Protein AF-A0AAU1C9H6-F1 (afdb_monomer_lite)

Secondary structure (DSSP, 8-state):
-PPPPPEEEEE---GGGSTTT-HHHHHHHHHTTEEEEEPPTT-GGG-TTGGGHHHHHHHHTTT---SSHHHHHHHHHHHHHHHHHTTT-HHHHHHHHHHTT-

Structure (mmCIF, N/CA/C/O backbone):
data_AF-A0AAU1C9H6-F1
#
_entry.id   AF-A0AAU1C9H6-F1
#
loop_
_atom_site.group_PDB
_atom_site.id
_atom_site.type_symbol
_atom_site.label_atom_id
_atom_site.label_alt_id
_atom_site.label_comp_id
_atom_site.label_asym_id
_atom_site.label_entity_id
_atom_site.label_seq_id
_atom_site.pdbx_PDB_ins_code
_atom_site.Cartn_x
_atom_site.Cartn_y
_atom_site.Cartn_z
_atom_site.occupancy
_atom_site.B_iso_or_equiv
_atom_site.auth_seq_id
_atom_site.auth_comp_id
_atom_site.auth_asym_id
_atom_site.auth_atom_id
_atom_site.pdbx_PDB_model_num
ATOM 1 N N . MET A 1 1 ? -31.755 0.532 12.415 1.00 49.44 1 MET A N 1
ATOM 2 C CA . MET A 1 1 ? -30.588 1.433 12.540 1.00 49.44 1 MET A CA 1
ATOM 3 C C . MET A 1 1 ? -29.473 0.818 11.712 1.00 49.44 1 MET A C 1
ATOM 5 O O . MET A 1 1 ? -29.236 -0.367 11.889 1.00 49.44 1 MET A O 1
ATOM 9 N N . ALA A 1 2 ? -28.886 1.539 10.754 1.00 65.50 2 ALA A N 1
ATOM 10 C CA . ALA A 1 2 ? -27.799 0.990 9.941 1.00 65.50 2 ALA A CA 1
ATOM 11 C C . ALA A 1 2 ? -26.525 0.886 10.793 1.00 65.50 2 ALA A C 1
ATOM 13 O O . ALA A 1 2 ? -26.138 1.863 11.437 1.00 65.50 2 ALA A O 1
ATOM 14 N N . GLU A 1 3 ? -25.905 -0.290 10.814 1.00 76.12 3 GLU A N 1
ATOM 15 C CA . GLU A 1 3 ? -24.609 -0.512 11.448 1.00 76.12 3 GLU A CA 1
ATOM 16 C C . GLU A 1 3 ? -23.561 0.382 10.767 1.00 76.12 3 GLU A C 1
ATOM 18 O O . GLU A 1 3 ? -23.379 0.331 9.549 1.00 76.12 3 GLU A O 1
ATOM 23 N N . ARG A 1 4 ? -22.913 1.269 11.533 1.00 82.50 4 ARG A N 1
ATOM 24 C CA . ARG A 1 4 ? -21.819 2.093 11.006 1.00 82.50 4 ARG A CA 1
ATOM 25 C C . ARG A 1 4 ? -20.534 1.283 11.053 1.00 82.50 4 ARG A C 1
ATOM 27 O O . ARG A 1 4 ? -20.055 0.952 12.132 1.00 82.50 4 ARG A O 1
ATOM 34 N N . VAL A 1 5 ? -19.958 1.028 9.883 1.00 85.06 5 VAL A N 1
ATOM 35 C CA . VAL A 1 5 ? -18.633 0.414 9.755 1.00 85.06 5 VAL A CA 1
ATOM 36 C C . VAL A 1 5 ? -17.591 1.320 10.419 1.00 85.06 5 VAL A C 1
ATOM 38 O O . VAL A 1 5 ? -17.544 2.522 10.148 1.00 85.06 5 VAL A O 1
ATOM 41 N N . HIS A 1 6 ? -16.773 0.746 11.298 1.00 89.44 6 HIS A N 1
ATOM 42 C CA . HIS A 1 6 ? -15.594 1.394 11.871 1.00 89.44 6 HIS A CA 1
ATOM 43 C C . HIS A 1 6 ? -14.355 0.960 11.088 1.00 89.44 6 HIS A C 1
ATOM 45 O O . HIS A 1 6 ? -14.162 -0.233 10.844 1.00 89.44 6 HIS A O 1
ATOM 51 N N . VAL A 1 7 ? -13.526 1.918 10.678 1.00 90.56 7 VAL A N 1
ATOM 52 C CA . VAL A 1 7 ? -12.329 1.648 9.870 1.00 90.56 7 VAL A CA 1
ATOM 53 C C . VAL A 1 7 ? -11.086 2.014 10.667 1.00 90.56 7 VAL A C 1
ATOM 55 O O . VAL A 1 7 ? -10.927 3.160 11.070 1.00 90.56 7 VAL A O 1
ATOM 58 N N . ALA A 1 8 ? -10.178 1.057 10.851 1.00 90.00 8 ALA A N 1
ATOM 59 C CA . ALA A 1 8 ? -8.883 1.298 11.477 1.00 90.00 8 ALA A CA 1
ATOM 60 C C . ALA A 1 8 ? -7.765 1.312 10.424 1.00 90.00 8 ALA A C 1
ATOM 62 O O . ALA A 1 8 ? -7.638 0.384 9.621 1.00 90.00 8 ALA A O 1
ATOM 63 N N . PHE A 1 9 ? -6.939 2.355 10.444 1.00 87.00 9 PHE A N 1
ATOM 64 C CA . PHE A 1 9 ? -5.744 2.487 9.617 1.00 87.00 9 PHE A CA 1
ATOM 65 C C . PHE A 1 9 ? -4.498 2.206 10.459 1.00 87.00 9 PHE A C 1
ATOM 67 O O . PHE A 1 9 ? -4.191 2.968 11.374 1.00 87.00 9 PHE A O 1
ATOM 74 N N . CYS A 1 10 ? -3.757 1.146 10.131 1.00 85.31 10 CYS A N 1
ATOM 75 C CA . CYS A 1 10 ? -2.436 0.889 10.709 1.00 85.31 10 CYS A CA 1
ATOM 76 C C . CYS A 1 10 ? -1.359 1.540 9.838 1.00 85.31 10 CYS A C 1
ATOM 78 O O . CYS A 1 10 ? -1.245 1.209 8.659 1.00 85.31 10 CYS A O 1
ATOM 80 N N . MET A 1 11 ? -0.589 2.460 10.413 1.00 82.62 11 MET A N 1
ATOM 81 C CA . MET A 1 11 ? 0.347 3.323 9.686 1.00 82.62 11 MET A CA 1
ATOM 82 C C . MET A 1 11 ? 1.696 3.368 10.405 1.00 82.62 11 MET A C 1
ATOM 84 O O . MET A 1 11 ? 1.756 3.162 11.617 1.00 82.62 11 MET A O 1
ATOM 88 N N . ASP A 1 12 ? 2.775 3.690 9.693 1.00 80.38 12 ASP A N 1
ATOM 89 C CA . ASP A 1 12 ? 4.023 4.060 10.361 1.00 80.38 12 ASP A CA 1
ATOM 90 C C . ASP A 1 12 ? 3.902 5.426 11.072 1.00 80.38 12 ASP A C 1
ATOM 92 O O . ASP A 1 12 ? 2.985 6.217 10.829 1.00 80.38 12 ASP A O 1
ATOM 96 N N . ALA A 1 13 ? 4.814 5.696 12.009 1.00 77.50 13 ALA A N 1
ATOM 97 C CA . ALA A 1 13 ? 4.859 6.958 12.749 1.00 77.50 13 ALA A CA 1
ATOM 98 C C . ALA A 1 13 ? 5.722 8.045 12.068 1.00 77.50 13 ALA A C 1
ATOM 100 O O . ALA A 1 13 ? 6.085 9.029 12.731 1.00 77.50 13 ALA A O 1
ATOM 101 N N . PHE A 1 14 ? 6.088 7.875 10.788 1.00 74.19 14 PHE A N 1
ATOM 102 C CA . PHE A 1 14 ? 7.024 8.755 10.089 1.00 74.19 14 PHE A CA 1
ATOM 103 C C . PHE A 1 14 ? 6.334 10.008 9.516 1.00 74.19 14 PHE A C 1
ATOM 105 O O . PHE A 1 14 ? 5.210 9.989 9.016 1.00 74.19 14 PHE A O 1
ATOM 112 N N . GLY A 1 15 ? 7.029 11.147 9.581 1.00 68.31 15 GLY A N 1
ATOM 113 C CA . GLY A 1 15 ? 6.587 12.391 8.947 1.00 68.31 15 GLY A CA 1
ATOM 114 C C . GLY A 1 15 ? 5.322 13.036 9.555 1.00 68.31 15 GLY A C 1
ATOM 115 O O . GLY A 1 15 ? 5.065 12.916 10.759 1.00 68.31 15 GLY A O 1
ATOM 116 N N . PRO A 1 16 ? 4.533 13.778 8.749 1.00 63.12 16 PRO A N 1
ATOM 117 C CA . PRO A 1 16 ? 3.379 14.555 9.206 1.00 63.12 16 PRO A CA 1
ATOM 118 C C . PRO A 1 16 ? 2.151 13.684 9.504 1.00 63.12 16 PRO A C 1
ATOM 120 O O . PRO A 1 16 ? 1.051 14.208 9.602 1.00 63.12 16 PRO A O 1
ATOM 123 N N . LEU A 1 17 ? 2.294 12.363 9.605 1.00 62.53 17 LEU A N 1
ATOM 124 C CA . LEU A 1 17 ? 1.198 11.448 9.937 1.00 62.53 17 LEU A CA 1
ATOM 125 C C . LEU A 1 17 ? 1.144 11.117 11.433 1.00 62.53 17 LEU A C 1
ATOM 127 O O . LEU A 1 17 ? 0.168 10.549 11.912 1.00 62.53 17 LEU A O 1
ATOM 131 N N . ASN A 1 18 ? 2.154 11.541 12.194 1.00 65.50 18 ASN A N 1
ATOM 132 C CA . ASN A 1 18 ? 2.161 11.450 13.646 1.00 65.50 18 ASN A CA 1
ATOM 133 C C . ASN A 1 18 ? 1.008 12.307 14.218 1.00 65.50 18 ASN A C 1
ATOM 135 O O . ASN A 1 18 ? 1.040 13.536 14.120 1.00 65.50 18 ASN A O 1
ATOM 139 N N . LEU A 1 19 ? -0.023 11.664 14.780 1.00 64.06 19 LEU A N 1
ATOM 140 C CA . LEU A 1 19 ? -1.298 12.295 15.166 1.00 64.06 19 LEU A CA 1
ATOM 141 C C . LEU A 1 19 ? -1.154 13.555 16.048 1.00 64.06 19 LEU A C 1
ATOM 143 O O . LEU A 1 19 ? -1.812 14.552 15.741 1.00 64.06 19 LEU A O 1
ATOM 147 N N . PRO A 1 20 ? -0.264 13.598 17.064 1.00 64.19 20 PRO A N 1
ATOM 148 C CA . PRO A 1 20 ? 0.006 14.827 17.816 1.00 64.19 20 PRO A CA 1
ATOM 149 C C . PRO A 1 20 ? 0.511 15.995 16.957 1.00 64.19 20 PRO A C 1
ATOM 151 O O . PRO A 1 20 ? 0.236 17.155 17.257 1.00 64.19 20 PRO A O 1
ATOM 154 N N . ARG A 1 21 ? 1.249 15.703 15.881 1.00 64.38 21 ARG A N 1
ATOM 155 C CA . ARG A 1 21 ? 1.836 16.704 14.978 1.00 64.38 21 ARG A CA 1
ATOM 156 C C . ARG A 1 21 ? 0.891 17.116 13.848 1.00 64.38 21 ARG A C 1
ATOM 158 O O . ARG A 1 21 ? 1.075 18.189 13.282 1.00 64.38 21 ARG A O 1
ATOM 165 N N . CYS A 1 22 ? -0.137 16.322 13.540 1.00 74.25 22 CYS A N 1
ATOM 166 C CA . CYS A 1 22 ? -1.049 16.584 12.427 1.00 74.25 22 CYS A CA 1
ATOM 167 C C . CYS A 1 22 ? -2.521 16.528 12.829 1.00 74.25 22 CYS A C 1
ATOM 169 O O . CYS A 1 22 ? -3.250 15.568 12.572 1.00 74.25 22 CYS A O 1
ATOM 171 N N . ARG A 1 23 ? -2.983 17.648 13.394 1.00 82.25 23 ARG A N 1
ATOM 172 C CA . ARG A 1 23 ? -4.379 17.842 13.814 1.00 82.25 23 ARG A CA 1
ATOM 173 C C . ARG A 1 23 ? -5.387 17.573 12.695 1.00 82.25 23 ARG A C 1
ATOM 175 O O . ARG A 1 23 ? -6.444 17.023 12.964 1.00 82.25 23 ARG A O 1
ATOM 182 N N . ARG A 1 24 ? -5.048 17.897 11.440 1.00 87.44 24 ARG A N 1
ATOM 183 C CA . ARG A 1 24 ? -5.922 17.675 10.271 1.00 87.44 24 ARG A CA 1
ATOM 184 C C . ARG A 1 24 ? -6.334 16.210 10.119 1.00 87.44 24 ARG A C 1
ATOM 186 O O . ARG A 1 24 ? -7.498 15.932 9.851 1.00 87.44 24 ARG A O 1
ATOM 193 N N . VAL A 1 25 ? -5.386 15.294 10.302 1.00 85.19 25 VAL A N 1
ATOM 194 C CA . VAL A 1 25 ? -5.611 13.851 10.169 1.00 85.19 25 VAL A CA 1
ATOM 195 C C . VAL A 1 25 ? -6.444 13.326 11.341 1.00 85.19 25 VAL A C 1
ATOM 197 O O . VAL A 1 25 ? -7.412 12.604 11.119 1.00 85.19 25 VAL A O 1
ATOM 200 N N . GLY A 1 26 ? -6.151 13.770 12.569 1.00 85.56 26 GLY A N 1
ATOM 201 C CA . GLY A 1 26 ? -6.953 13.424 13.748 1.00 85.56 26 GLY A CA 1
ATOM 202 C C . GLY A 1 26 ? -8.403 13.920 13.661 1.00 85.56 26 GLY A C 1
ATOM 203 O O . GLY A 1 26 ? -9.331 13.163 13.929 1.00 85.56 26 GLY A O 1
ATOM 204 N N . THR A 1 27 ? -8.618 15.164 13.216 1.00 89.75 27 THR A N 1
ATOM 205 C CA . THR A 1 27 ? -9.964 15.724 13.001 1.00 89.75 27 THR A CA 1
ATOM 206 C C . THR A 1 27 ? -10.737 14.947 11.939 1.00 89.75 27 THR A C 1
ATOM 208 O O . THR A 1 27 ? -11.915 14.653 12.135 1.00 89.75 27 THR A O 1
ATOM 211 N N . TRP A 1 28 ? -10.088 14.587 10.828 1.00 90.81 28 TRP A N 1
ATOM 212 C CA . TRP A 1 28 ? -10.722 13.775 9.794 1.00 90.81 28 TRP A CA 1
ATOM 213 C C . TRP A 1 28 ? -11.122 12.392 10.324 1.00 90.81 28 TRP A C 1
ATOM 215 O O . TRP A 1 28 ? -12.250 11.966 10.088 1.00 90.81 28 TRP A O 1
ATOM 225 N N . ALA A 1 29 ? -10.248 11.723 11.079 1.00 89.81 29 ALA A N 1
ATOM 226 C CA . ALA A 1 29 ? -10.524 10.397 11.629 1.00 89.81 29 ALA A CA 1
ATOM 227 C C . ALA A 1 29 ? -11.756 10.411 12.558 1.00 89.81 29 ALA A C 1
ATOM 229 O O . ALA A 1 29 ? -12.697 9.639 12.357 1.00 89.81 29 ALA A O 1
ATOM 230 N N . ALA A 1 30 ? -11.819 11.388 13.472 1.00 88.44 30 ALA A N 1
ATOM 231 C CA . ALA A 1 30 ? -12.964 11.587 14.364 1.00 88.44 30 ALA A CA 1
ATOM 232 C C . ALA A 1 30 ? -14.278 11.843 13.599 1.00 88.44 30 ALA A C 1
ATOM 234 O O . ALA A 1 30 ? -15.325 11.314 13.968 1.00 88.44 30 ALA A O 1
ATOM 235 N N . ALA A 1 31 ? -14.230 12.618 12.511 1.00 93.38 31 ALA A N 1
ATOM 236 C CA . ALA A 1 31 ? -15.410 12.916 11.698 1.00 93.38 31 ALA A CA 1
ATOM 237 C C . ALA A 1 31 ? -15.915 11.716 10.869 1.00 93.38 31 ALA A C 1
ATOM 239 O O . ALA A 1 31 ? -17.077 11.709 10.463 1.00 93.38 31 ALA A O 1
ATOM 240 N N . ASN A 1 32 ? -15.070 10.709 10.614 1.00 92.12 32 ASN A N 1
ATOM 241 C CA . ASN A 1 32 ? -15.364 9.597 9.700 1.00 92.12 32 ASN A CA 1
ATOM 242 C C . ASN A 1 32 ? -15.544 8.240 10.396 1.00 92.12 32 ASN A C 1
ATOM 244 O O . ASN A 1 32 ? -15.591 7.224 9.708 1.00 92.12 32 ASN A O 1
ATOM 248 N N . ASN A 1 33 ? -15.672 8.204 11.731 1.00 92.62 33 ASN A N 1
ATOM 249 C CA . ASN A 1 33 ? -15.712 6.946 12.492 1.00 92.62 33 ASN A CA 1
ATOM 250 C C . ASN A 1 33 ? -14.501 6.051 12.157 1.00 92.62 33 ASN A C 1
ATOM 252 O O . ASN A 1 33 ? -14.641 4.851 11.902 1.00 92.62 33 ASN A O 1
ATOM 256 N N . ALA A 1 34 ? -13.327 6.681 12.074 1.00 92.00 34 ALA A N 1
ATOM 257 C CA . ALA A 1 34 ? -12.079 6.028 11.736 1.00 92.00 34 ALA A CA 1
ATOM 258 C C . ALA A 1 34 ? -11.058 6.179 12.864 1.00 92.00 34 ALA A C 1
ATOM 260 O O . ALA A 1 34 ? -10.975 7.218 13.520 1.00 92.00 34 ALA A O 1
ATOM 261 N N . GLU A 1 35 ? -10.240 5.150 13.038 1.00 90.44 35 GLU A N 1
ATOM 262 C CA . GLU A 1 35 ? -9.128 5.113 13.980 1.00 90.44 35 GLU A CA 1
ATOM 263 C C . GLU A 1 35 ? -7.804 5.070 13.218 1.00 90.44 35 GLU A C 1
ATOM 265 O O . GLU A 1 35 ? -7.698 4.458 12.153 1.00 90.44 35 GLU A O 1
ATOM 270 N N . ILE A 1 36 ? -6.776 5.717 13.765 1.00 87.06 36 ILE A N 1
ATOM 271 C CA . ILE A 1 36 ? -5.417 5.669 13.229 1.00 87.06 36 ILE A CA 1
ATOM 272 C C . ILE A 1 36 ? -4.508 5.092 14.309 1.00 87.06 36 ILE A C 1
ATOM 274 O O . ILE A 1 36 ? -4.282 5.720 15.341 1.00 87.06 36 ILE A O 1
ATOM 278 N N . ALA A 1 37 ? -3.977 3.903 14.047 1.00 85.94 37 ALA A N 1
ATOM 279 C CA . ALA A 1 37 ? -3.033 3.207 14.904 1.00 85.94 37 ALA A CA 1
ATOM 280 C C . ALA A 1 37 ? -1.626 3.330 14.306 1.00 85.94 37 ALA A C 1
ATOM 282 O O . ALA A 1 37 ? -1.332 2.778 13.244 1.00 85.94 37 ALA A O 1
ATOM 283 N N . CYS A 1 38 ? -0.745 4.070 14.978 1.00 82.75 38 CYS A N 1
ATOM 284 C CA . CYS A 1 38 ? 0.645 4.208 14.549 1.00 82.75 38 CYS A CA 1
ATOM 285 C C . CYS A 1 38 ? 1.507 3.078 15.127 1.00 82.75 38 CYS A C 1
ATOM 287 O O . CYS A 1 38 ? 1.442 2.802 16.327 1.00 82.75 38 CYS A O 1
ATOM 289 N N . THR A 1 39 ? 2.358 2.464 14.304 1.00 84.69 39 THR A N 1
ATOM 290 C CA . THR A 1 39 ? 3.411 1.561 14.790 1.00 84.69 39 THR A CA 1
ATOM 291 C C . THR A 1 39 ? 4.482 2.351 15.558 1.00 84.69 39 THR A C 1
ATOM 293 O O . THR A 1 39 ? 4.660 3.550 15.315 1.00 84.69 39 THR A O 1
ATOM 296 N N . PRO A 1 40 ? 5.213 1.732 16.506 1.00 82.94 40 PRO A N 1
ATOM 297 C CA . PRO A 1 40 ? 6.280 2.431 17.212 1.00 82.94 40 PRO A CA 1
ATOM 298 C C . PRO A 1 40 ? 7.396 2.870 16.251 1.00 82.94 40 PRO A C 1
ATOM 300 O O . PRO A 1 40 ? 7.668 2.212 15.244 1.00 82.94 40 PRO A O 1
ATOM 303 N N . THR A 1 41 ? 8.078 3.970 16.575 1.00 81.06 41 THR A N 1
ATOM 304 C CA . THR A 1 41 ? 9.164 4.532 15.754 1.00 81.06 41 THR A CA 1
ATOM 305 C C . THR A 1 41 ? 10.205 3.470 15.395 1.00 81.06 41 THR A C 1
ATOM 307 O O . THR A 1 41 ? 10.603 2.684 16.251 1.00 81.06 41 THR A O 1
ATOM 310 N N . ASN A 1 42 ? 10.652 3.465 14.136 1.00 78.06 42 ASN A N 1
ATOM 311 C CA . ASN A 1 42 ? 11.620 2.510 13.581 1.00 78.06 42 ASN A CA 1
ATOM 312 C C . ASN A 1 42 ? 11.181 1.030 13.622 1.00 78.06 42 ASN A C 1
ATOM 314 O O . ASN A 1 42 ? 12.026 0.146 13.533 1.00 78.06 42 ASN A O 1
ATOM 318 N N . ASN A 1 43 ? 9.877 0.740 13.706 1.00 83.56 43 ASN A N 1
ATOM 319 C CA . ASN A 1 43 ? 9.336 -0.623 13.610 1.00 83.56 43 ASN A CA 1
ATOM 320 C C . ASN A 1 43 ? 8.519 -0.803 12.332 1.00 83.56 43 ASN A C 1
ATOM 322 O O . ASN A 1 43 ? 7.313 -1.048 12.347 1.00 83.56 43 ASN A O 1
ATOM 326 N N . SER A 1 44 ? 9.219 -0.644 11.217 1.00 76.38 44 SER A N 1
ATOM 327 C CA . SER A 1 44 ? 8.680 -0.707 9.861 1.00 76.38 44 SER A CA 1
ATOM 328 C C . SER A 1 44 ? 8.092 -2.105 9.556 1.00 76.38 44 SER A C 1
ATOM 330 O O . SER A 1 44 ? 6.995 -2.238 9.023 1.00 76.38 44 SER A O 1
ATOM 332 N N . TRP A 1 45 ? 8.715 -3.163 10.088 1.00 78.44 45 TRP A N 1
ATOM 333 C CA . TRP A 1 45 ? 8.255 -4.557 10.005 1.00 78.44 45 TRP A CA 1
ATOM 334 C C . TRP A 1 45 ? 6.848 -4.821 10.586 1.00 78.44 45 TRP A C 1
ATOM 336 O O . TRP A 1 45 ? 6.199 -5.790 10.194 1.00 78.44 45 TRP A O 1
ATOM 346 N N . LEU A 1 46 ? 6.337 -3.968 11.486 1.00 81.75 46 LEU A N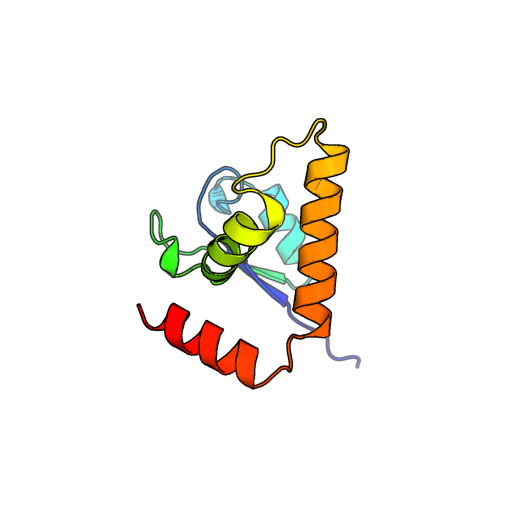 1
ATOM 347 C CA . LEU A 1 46 ? 4.950 -4.058 11.973 1.00 81.75 46 LEU A CA 1
ATOM 348 C C . LEU A 1 46 ? 3.931 -3.517 10.958 1.00 81.75 46 LEU A C 1
ATOM 350 O O . LEU A 1 46 ? 2.736 -3.818 11.047 1.00 81.75 46 LEU A O 1
ATOM 354 N N . ASN A 1 47 ? 4.379 -2.721 9.988 1.00 82.44 47 ASN A N 1
ATOM 355 C CA . ASN A 1 47 ? 3.538 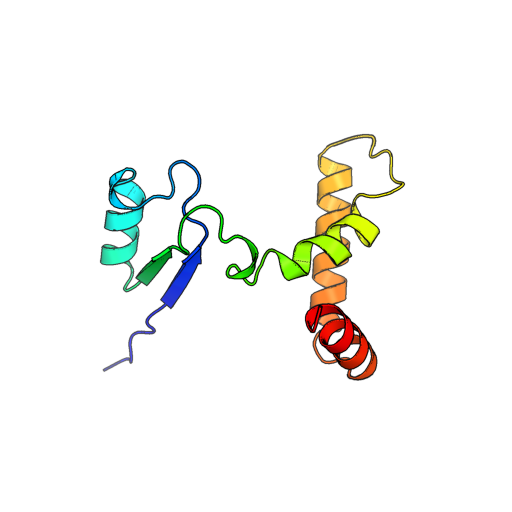-2.182 8.938 1.00 82.44 47 ASN A CA 1
ATOM 356 C C . ASN A 1 47 ? 3.372 -3.210 7.807 1.00 82.44 47 ASN A C 1
ATOM 358 O O . ASN A 1 47 ? 4.248 -3.415 6.968 1.00 82.44 47 ASN A O 1
ATOM 362 N N . ARG A 1 48 ? 2.197 -3.846 7.744 1.00 80.44 48 ARG A N 1
ATOM 363 C CA . ARG A 1 48 ? 1.903 -4.929 6.784 1.00 80.44 48 ARG A CA 1
ATOM 364 C C . ARG A 1 48 ? 2.048 -4.532 5.311 1.00 80.44 48 ARG A C 1
ATOM 366 O O . ARG A 1 48 ? 2.190 -5.419 4.469 1.00 80.44 48 ARG A O 1
ATOM 373 N N . ILE A 1 49 ? 1.976 -3.240 4.979 1.00 83.69 49 ILE A N 1
ATOM 374 C CA . ILE A 1 49 ? 2.159 -2.787 3.594 1.00 83.69 49 ILE A CA 1
ATOM 375 C C . ILE A 1 49 ? 3.612 -2.942 3.130 1.00 83.69 49 ILE A C 1
ATOM 377 O O . ILE A 1 49 ? 3.840 -3.175 1.946 1.00 83.69 49 ILE A O 1
ATOM 381 N N . GLU A 1 50 ? 4.584 -2.891 4.044 1.00 82.31 50 GLU A N 1
ATOM 382 C CA . GLU A 1 50 ? 6.005 -2.946 3.693 1.00 82.31 50 GLU A CA 1
ATOM 383 C C . GLU A 1 50 ? 6.406 -4.293 3.101 1.00 82.31 50 GLU A C 1
ATOM 385 O O . GLU A 1 50 ? 7.112 -4.336 2.095 1.00 82.31 50 GLU A O 1
ATOM 390 N N . ALA A 1 51 ? 5.850 -5.391 3.625 1.00 81.62 51 ALA A N 1
ATOM 391 C CA . ALA A 1 51 ? 6.039 -6.731 3.067 1.00 81.62 51 ALA A CA 1
ATOM 392 C C . ALA A 1 51 ? 5.591 -6.837 1.592 1.00 81.62 51 ALA A C 1
ATOM 394 O O . ALA A 1 51 ? 6.034 -7.715 0.856 1.00 81.62 51 ALA A O 1
ATOM 395 N N . GLN A 1 52 ? 4.718 -5.936 1.128 1.00 84.25 52 GLN A N 1
ATOM 396 C CA . GLN A 1 52 ? 4.252 -5.911 -0.261 1.00 84.25 52 GLN A CA 1
ATOM 397 C C . GLN A 1 52 ? 5.206 -5.158 -1.201 1.00 84.25 52 GLN A C 1
ATOM 399 O O . GLN A 1 52 ? 5.119 -5.336 -2.421 1.00 84.25 52 GLN A O 1
ATOM 404 N N . PHE A 1 53 ? 6.107 -4.323 -0.672 1.00 86.06 53 PHE A N 1
ATOM 405 C CA . PHE A 1 53 ? 6.983 -3.485 -1.491 1.00 86.06 53 PHE A CA 1
ATOM 406 C C . PHE A 1 53 ? 8.098 -4.267 -2.179 1.00 86.06 53 PHE A C 1
ATOM 408 O O . PHE A 1 53 ? 8.471 -3.895 -3.287 1.00 86.06 53 PHE A O 1
ATOM 415 N N . THR A 1 54 ? 8.568 -5.378 -1.608 1.00 85.31 54 THR A N 1
ATOM 416 C CA . THR A 1 54 ? 9.616 -6.210 -2.226 1.00 85.31 54 THR A CA 1
ATOM 417 C C . THR A 1 54 ? 9.186 -6.739 -3.595 1.00 85.31 54 THR A C 1
ATOM 419 O O . THR A 1 54 ? 9.860 -6.514 -4.598 1.00 85.31 54 THR A O 1
ATOM 422 N N . ALA A 1 55 ? 8.014 -7.375 -3.673 1.00 85.12 55 ALA A N 1
ATOM 423 C CA . ALA A 1 55 ? 7.496 -7.908 -4.932 1.00 85.12 55 ALA A CA 1
ATOM 424 C C . ALA A 1 55 ? 7.152 -6.797 -5.943 1.00 85.12 55 ALA A C 1
ATOM 426 O O . ALA A 1 55 ? 7.441 -6.936 -7.131 1.00 85.12 55 ALA A O 1
ATOM 427 N N . LEU A 1 56 ? 6.589 -5.674 -5.471 1.00 89.94 56 LEU A N 1
ATOM 428 C CA . LEU A 1 56 ? 6.339 -4.497 -6.310 1.00 89.94 56 LEU A CA 1
ATOM 429 C C . LEU A 1 56 ? 7.642 -3.973 -6.922 1.00 89.94 56 LEU A C 1
ATOM 431 O O . LEU A 1 56 ? 7.688 -3.695 -8.118 1.00 89.94 56 LEU A O 1
ATOM 435 N N . ARG A 1 57 ? 8.688 -3.834 -6.104 1.00 89.38 57 ARG A N 1
ATOM 436 C CA . ARG A 1 57 ? 9.985 -3.324 -6.532 1.00 89.38 57 ARG A CA 1
ATOM 437 C C . ARG A 1 57 ? 10.566 -4.209 -7.627 1.00 89.38 57 ARG A C 1
ATOM 439 O O . ARG A 1 57 ? 10.859 -3.701 -8.701 1.00 89.38 57 ARG A O 1
ATOM 446 N N . HIS A 1 58 ? 10.634 -5.516 -7.403 1.00 86.38 58 HIS A N 1
ATOM 447 C CA . HIS A 1 58 ? 11.204 -6.436 -8.384 1.00 86.38 58 HIS A CA 1
ATOM 448 C C . HIS A 1 58 ? 10.444 -6.470 -9.715 1.00 86.38 58 HIS A C 1
ATOM 450 O O . HIS A 1 58 ? 11.063 -6.591 -10.765 1.00 86.38 58 HIS A O 1
ATOM 456 N N . LEU A 1 59 ? 9.112 -6.370 -9.691 1.00 85.62 59 LEU A N 1
ATOM 457 C CA . LEU A 1 59 ? 8.289 -6.566 -10.892 1.00 85.62 59 LEU A CA 1
ATOM 458 C C . LEU A 1 59 ? 7.938 -5.275 -11.637 1.00 85.62 59 LEU A C 1
ATOM 460 O O . LEU A 1 59 ? 7.555 -5.335 -12.805 1.00 85.62 59 LEU A O 1
ATOM 464 N N . ALA A 1 60 ? 8.007 -4.122 -10.972 1.00 90.06 60 ALA A N 1
ATOM 465 C CA . ALA A 1 60 ? 7.611 -2.846 -11.562 1.00 90.06 60 ALA A CA 1
ATOM 466 C C . ALA A 1 60 ? 8.729 -1.798 -11.601 1.00 90.06 60 ALA A C 1
ATOM 468 O O . ALA A 1 60 ? 8.574 -0.820 -12.333 1.00 90.06 60 ALA A O 1
ATOM 469 N N . LEU A 1 61 ? 9.802 -1.952 -10.815 1.00 87.62 61 LEU A N 1
ATOM 470 C CA . LEU A 1 61 ? 10.814 -0.906 -10.618 1.00 87.62 61 LEU A CA 1
ATOM 471 C C . LEU A 1 61 ? 12.252 -1.361 -10.909 1.00 87.62 61 LEU A C 1
ATOM 473 O O . LEU A 1 61 ? 13.023 -0.577 -11.456 1.00 87.62 61 LEU A O 1
ATOM 477 N N . ASP A 1 62 ? 12.639 -2.578 -10.527 1.00 86.69 62 ASP A N 1
ATOM 478 C CA . ASP A 1 62 ? 13.996 -3.080 -10.753 1.00 86.69 62 ASP A CA 1
ATOM 479 C C . ASP A 1 62 ? 14.221 -3.410 -12.235 1.00 86.69 62 ASP A C 1
ATOM 481 O O . ASP A 1 62 ? 13.361 -3.975 -12.907 1.00 86.69 62 ASP A O 1
ATOM 485 N N . GLY A 1 63 ? 15.410 -3.072 -12.743 1.00 70.44 63 GLY A N 1
ATOM 486 C CA . GLY A 1 63 ? 15.823 -3.399 -14.112 1.00 70.44 63 GLY A CA 1
ATOM 487 C C . GLY A 1 63 ? 15.097 -2.622 -15.216 1.00 70.44 63 GLY A C 1
ATOM 488 O O . GLY A 1 63 ? 15.327 -2.895 -16.391 1.00 70.44 63 GLY A O 1
ATOM 489 N N . THR A 1 64 ? 14.244 -1.657 -14.862 1.00 74.81 64 THR A N 1
ATOM 490 C CA . THR A 1 64 ? 13.484 -0.834 -15.809 1.00 74.81 64 THR A CA 1
ATOM 491 C C . THR A 1 64 ? 13.936 0.622 -15.756 1.00 74.81 64 THR A C 1
ATOM 493 O O . THR A 1 64 ? 13.809 1.260 -14.711 1.00 74.81 64 THR A O 1
ATOM 496 N N . ASP A 1 65 ? 14.404 1.158 -16.883 1.00 83.12 65 ASP A N 1
ATOM 497 C CA . ASP A 1 65 ? 14.620 2.596 -17.063 1.00 83.12 65 ASP A CA 1
ATOM 498 C C . ASP A 1 65 ? 13.347 3.220 -17.649 1.00 83.12 65 ASP A C 1
ATOM 500 O O . ASP A 1 65 ? 13.155 3.276 -18.864 1.00 83.12 65 ASP A O 1
ATOM 504 N N . HIS A 1 66 ? 12.402 3.581 -16.775 1.00 87.56 66 HIS A N 1
ATOM 505 C CA . HIS A 1 66 ? 11.150 4.208 -17.208 1.00 87.56 66 HIS A CA 1
ATOM 506 C C . HIS A 1 66 ? 11.448 5.604 -17.747 1.00 87.56 66 HIS A C 1
ATOM 508 O O . HIS A 1 66 ? 11.925 6.464 -17.009 1.00 87.56 66 HIS A O 1
ATOM 514 N N . ALA A 1 67 ? 11.054 5.883 -18.988 1.00 90.50 67 ALA A N 1
ATOM 515 C CA . ALA A 1 67 ? 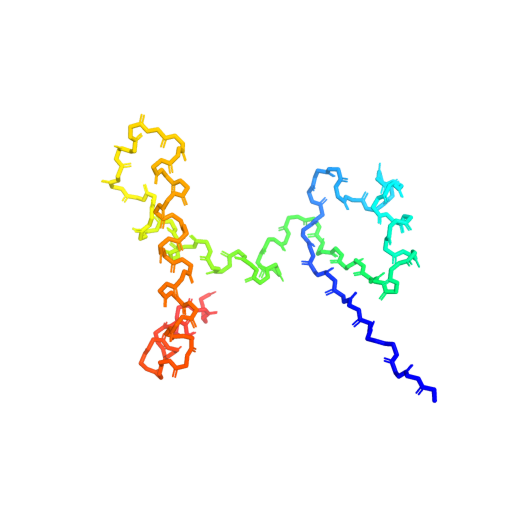11.308 7.175 -19.621 1.00 90.50 67 ALA A CA 1
ATOM 516 C C . ALA A 1 67 ? 10.475 8.318 -19.003 1.00 90.50 67 ALA A C 1
ATOM 518 O O . ALA A 1 67 ? 10.695 9.494 -19.294 1.00 90.50 67 ALA A O 1
ATOM 519 N N . SER A 1 68 ? 9.475 7.994 -18.170 1.00 93.31 68 SER A N 1
ATOM 520 C CA . SER A 1 68 ? 8.655 8.979 -17.460 1.00 93.31 68 SER A CA 1
ATOM 521 C C . SER A 1 68 ? 7.981 8.425 -16.199 1.00 93.31 68 SER A C 1
ATOM 523 O O . SER A 1 68 ? 7.686 7.233 -16.087 1.00 93.31 68 SER A O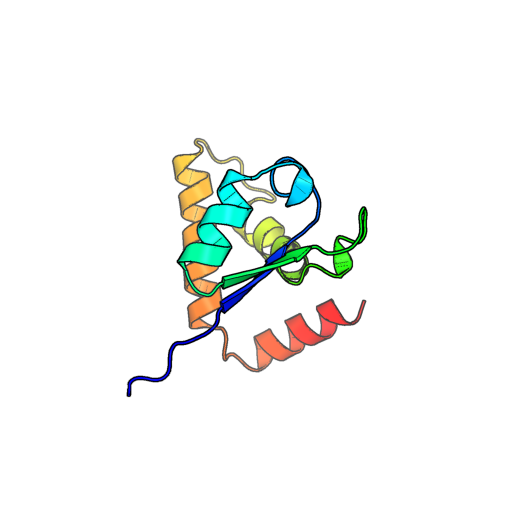 1
ATOM 525 N N . HIS A 1 69 ? 7.582 9.320 -15.288 1.00 92.19 69 HIS A N 1
ATOM 526 C CA . HIS A 1 69 ? 6.742 8.957 -14.137 1.00 92.19 69 HIS A CA 1
ATOM 527 C C . HIS A 1 69 ? 5.390 8.350 -14.534 1.00 92.19 69 HIS A C 1
ATOM 529 O O . HIS A 1 69 ? 4.842 7.523 -13.805 1.00 92.19 69 HIS A O 1
ATOM 535 N N . LYS A 1 70 ? 4.839 8.734 -15.693 1.00 95.81 70 LYS A N 1
ATOM 536 C CA . LYS A 1 70 ? 3.585 8.162 -16.202 1.00 95.81 70 LYS A CA 1
ATOM 537 C C . LYS A 1 70 ? 3.757 6.684 -16.545 1.00 95.81 70 LYS A C 1
ATOM 539 O O . LYS A 1 70 ? 2.876 5.877 -16.251 1.00 95.81 70 LYS A O 1
ATOM 544 N N . GLU A 1 71 ? 4.884 6.336 -17.151 1.00 93.75 71 GLU A N 1
ATOM 545 C CA . GLU A 1 71 ? 5.222 4.959 -17.495 1.00 93.75 71 GLU A CA 1
ATOM 546 C C . GLU A 1 71 ? 5.445 4.107 -16.243 1.00 93.75 71 GLU A C 1
ATOM 548 O O . GLU A 1 71 ? 4.798 3.066 -16.089 1.00 93.75 71 GLU A O 1
ATOM 553 N N . GLN A 1 72 ? 6.239 4.614 -15.296 1.00 94.75 72 GLN A N 1
ATOM 554 C CA . GLN A 1 72 ? 6.459 3.977 -13.997 1.00 94.75 72 GLN A CA 1
ATOM 555 C C . GLN A 1 72 ? 5.134 3.739 -13.251 1.00 94.75 72 GLN A C 1
ATOM 557 O O . GLN A 1 72 ? 4.851 2.628 -12.797 1.00 94.75 72 GLN A O 1
ATOM 562 N N . GLY A 1 73 ? 4.269 4.757 -13.174 1.00 95.06 73 GLY A N 1
ATOM 563 C CA . GLY A 1 73 ? 2.938 4.636 -12.572 1.00 95.06 73 GLY A CA 1
ATOM 564 C C . GLY A 1 73 ? 2.053 3.611 -13.289 1.00 95.06 73 GLY A C 1
ATOM 565 O O . GLY A 1 73 ? 1.306 2.864 -12.649 1.00 95.06 73 GLY A O 1
ATOM 566 N N . GLY A 1 74 ? 2.175 3.513 -14.616 1.00 95.69 74 GLY A N 1
ATOM 567 C CA . GLY A 1 74 ? 1.520 2.487 -15.423 1.00 95.69 74 GLY A CA 1
ATOM 568 C C . GLY A 1 74 ? 1.970 1.070 -15.063 1.00 95.69 74 GLY A C 1
ATOM 569 O O . GLY A 1 74 ? 1.123 0.185 -14.920 1.00 95.69 74 GLY A O 1
ATOM 570 N N . MET A 1 75 ? 3.272 0.854 -14.862 1.00 94.62 75 MET A N 1
ATOM 571 C CA . MET A 1 75 ? 3.824 -0.440 -14.440 1.00 94.62 75 MET A CA 1
ATOM 572 C C . MET A 1 75 ? 3.365 -0.842 -13.041 1.00 94.62 75 MET A C 1
ATOM 574 O O . MET A 1 75 ? 2.880 -1.961 -12.861 1.00 94.62 75 MET A O 1
ATOM 578 N N . ILE A 1 76 ? 3.399 0.088 -12.082 1.00 94.50 76 ILE A N 1
ATOM 579 C CA . ILE A 1 76 ? 2.863 -0.131 -10.730 1.00 94.50 76 ILE A CA 1
ATOM 580 C C . ILE A 1 76 ? 1.390 -0.556 -10.809 1.00 94.50 76 ILE A C 1
ATOM 582 O O . ILE A 1 76 ? 0.989 -1.556 -10.211 1.00 94.50 76 ILE A O 1
ATOM 586 N N . ARG A 1 77 ? 0.570 0.154 -11.595 1.00 95.75 77 ARG A N 1
ATOM 587 C CA . ARG A 1 77 ? -0.857 -0.167 -11.738 1.00 95.75 77 ARG A CA 1
ATOM 588 C C . ARG A 1 77 ? -1.088 -1.531 -12.390 1.00 95.75 77 ARG A C 1
ATOM 590 O O . ARG A 1 77 ? -1.970 -2.263 -11.943 1.00 95.75 77 ARG A O 1
ATOM 597 N N . ARG A 1 78 ? -0.309 -1.887 -13.419 1.00 94.31 78 ARG A N 1
ATOM 598 C CA . ARG A 1 78 ? -0.365 -3.214 -14.058 1.00 94.31 78 ARG A CA 1
ATOM 599 C C . ARG A 1 78 ? -0.067 -4.323 -13.052 1.00 94.31 78 ARG A C 1
ATOM 601 O O . ARG A 1 78 ? -0.850 -5.269 -12.966 1.00 94.31 78 ARG A O 1
ATOM 608 N N . TYR A 1 79 ? 0.989 -4.165 -12.253 1.00 92.25 79 TYR A N 1
ATOM 609 C CA . TYR A 1 79 ? 1.319 -5.107 -11.185 1.00 92.25 79 TYR A CA 1
ATOM 610 C C . TYR A 1 79 ? 0.182 -5.232 -10.163 1.00 92.25 79 TYR A C 1
ATOM 612 O O . TYR A 1 79 ? -0.249 -6.344 -9.869 1.00 92.25 79 TYR A O 1
ATOM 620 N N . LEU A 1 80 ? -0.366 -4.117 -9.667 1.00 92.56 80 LEU A N 1
ATOM 621 C CA . LEU A 1 80 ? -1.451 -4.148 -8.680 1.00 92.56 80 LEU A CA 1
ATOM 622 C C . LEU A 1 80 ? -2.710 -4.847 -9.215 1.00 92.56 80 LEU A C 1
ATOM 624 O O . LEU A 1 80 ? -3.317 -5.644 -8.500 1.00 92.56 80 LEU A O 1
ATOM 628 N N . ILE A 1 81 ? -3.086 -4.587 -10.473 1.00 94.81 81 ILE A N 1
ATOM 629 C CA . ILE A 1 81 ? -4.220 -5.258 -11.127 1.00 94.81 81 ILE A CA 1
ATOM 630 C C . ILE A 1 81 ? -3.963 -6.760 -11.230 1.00 94.81 81 ILE A C 1
ATOM 632 O O . ILE A 1 81 ? -4.844 -7.549 -10.892 1.00 94.81 81 ILE A O 1
ATOM 636 N N . TRP A 1 82 ? -2.775 -7.161 -11.686 1.00 92.00 82 TRP A N 1
ATOM 637 C CA . TRP A 1 82 ? -2.413 -8.571 -11.785 1.00 92.00 82 TRP A CA 1
ATOM 638 C C . TRP A 1 82 ? -2.435 -9.242 -10.408 1.00 92.00 82 TRP A C 1
ATOM 640 O O . TRP A 1 82 ? -3.147 -10.227 -10.231 1.00 92.00 82 TRP A O 1
ATOM 650 N N . ARG A 1 83 ? -1.765 -8.663 -9.407 1.00 89.06 83 ARG A N 1
ATOM 651 C CA . ARG A 1 83 ? -1.703 -9.199 -8.041 1.00 89.06 83 ARG A CA 1
ATOM 652 C C . ARG A 1 83 ? -3.096 -9.369 -7.438 1.00 89.06 83 ARG A C 1
ATOM 654 O O . ARG A 1 83 ? -3.385 -10.407 -6.859 1.00 89.06 83 ARG A O 1
ATOM 661 N N . ASN A 1 84 ? -3.977 -8.379 -7.598 1.00 89.62 84 ASN A N 1
ATOM 662 C CA . ASN A 1 84 ? -5.335 -8.449 -7.056 1.00 89.62 84 ASN A CA 1
ATOM 663 C C . ASN A 1 84 ? -6.198 -9.497 -7.781 1.00 89.62 84 ASN A C 1
ATOM 665 O O . ASN A 1 84 ? -6.991 -10.169 -7.130 1.00 89.62 84 ASN A O 1
ATOM 669 N N . LYS A 1 85 ? -6.024 -9.681 -9.099 1.00 92.62 85 LYS A N 1
ATOM 670 C CA . LYS A 1 85 ? -6.689 -10.763 -9.852 1.00 92.62 85 LYS A CA 1
ATOM 671 C C . LYS A 1 85 ? -6.222 -12.157 -9.425 1.00 92.62 85 LYS A C 1
ATOM 673 O O . LYS A 1 85 ? -7.010 -13.090 -9.486 1.00 92.62 85 LYS A O 1
ATOM 678 N N . HIS A 1 86 ? -4.974 -12.284 -8.979 1.00 88.12 86 HIS A N 1
ATOM 679 C CA . HIS A 1 86 ? -4.366 -13.553 -8.565 1.00 88.12 86 HIS A CA 1
ATOM 680 C C . HIS A 1 86 ? -4.253 -13.683 -7.036 1.00 88.12 86 HIS A C 1
ATOM 682 O O . HIS A 1 86 ? -3.514 -14.524 -6.538 1.00 88.12 86 HIS A O 1
ATOM 688 N N . ALA A 1 87 ? -4.990 -12.880 -6.258 1.00 81.88 87 ALA A N 1
ATOM 689 C CA . ALA A 1 87 ? -4.898 -12.888 -4.793 1.00 81.88 87 ALA A CA 1
ATOM 690 C C . ALA A 1 87 ? -5.343 -14.222 -4.159 1.00 81.88 87 ALA A C 1
ATOM 692 O O . ALA A 1 87 ? -4.937 -14.543 -3.043 1.00 81.88 87 ALA A O 1
ATOM 693 N N . ALA A 1 88 ? -6.169 -14.988 -4.875 1.00 84.00 88 ALA A N 1
ATOM 694 C CA . ALA A 1 88 ? -6.643 -16.309 -4.476 1.00 84.00 88 ALA A CA 1
ATOM 695 C C . ALA A 1 88 ? -5.827 -17.463 -5.088 1.00 84.00 88 ALA A C 1
ATOM 697 O O . ALA A 1 88 ? -6.198 -18.614 -4.902 1.00 84.00 88 ALA A O 1
ATOM 698 N N . ASP A 1 89 ? -4.743 -17.181 -5.818 1.00 84.94 89 ASP A N 1
ATOM 699 C CA . ASP A 1 89 ? -3.892 -18.227 -6.387 1.00 84.94 89 ASP A CA 1
ATOM 700 C C . ASP A 1 89 ? -3.122 -18.943 -5.265 1.00 84.94 89 ASP A C 1
ATOM 702 O O . ASP A 1 89 ? -2.248 -18.361 -4.617 1.00 84.94 89 ASP A O 1
ATOM 706 N N . ASP A 1 90 ? -3.455 -20.211 -5.023 1.00 82.00 90 ASP A N 1
ATOM 707 C CA . ASP A 1 90 ? -2.899 -21.002 -3.920 1.00 82.00 90 ASP A CA 1
ATOM 708 C C . ASP A 1 90 ? -1.381 -21.190 -4.022 1.00 82.00 90 ASP A C 1
ATOM 710 O O . ASP A 1 90 ? -0.675 -21.185 -3.008 1.00 82.00 90 ASP A O 1
ATOM 714 N N . ARG A 1 91 ? -0.847 -21.292 -5.245 1.00 79.50 91 ARG A N 1
ATOM 715 C CA . ARG A 1 91 ? 0.594 -21.432 -5.474 1.00 79.50 91 ARG A CA 1
ATOM 716 C C . ARG A 1 91 ? 1.308 -20.125 -5.151 1.00 79.50 91 ARG A C 1
ATOM 718 O O . ARG A 1 91 ? 2.358 -20.146 -4.506 1.00 79.50 91 ARG A O 1
ATOM 725 N N . LEU A 1 92 ? 0.735 -18.993 -5.556 1.00 71.06 92 LEU A N 1
ATOM 726 C CA . LEU A 1 92 ? 1.274 -17.673 -5.237 1.00 71.06 92 LEU A CA 1
ATOM 727 C C . LEU A 1 92 ? 1.201 -17.390 -3.731 1.00 71.06 92 LEU A C 1
ATOM 729 O O . LEU A 1 92 ? 2.170 -16.898 -3.152 1.00 71.06 92 LEU A O 1
ATOM 733 N N . ARG A 1 93 ? 0.096 -17.760 -3.073 1.00 73.38 93 ARG A N 1
ATOM 734 C CA . ARG A 1 93 ? -0.057 -17.639 -1.616 1.00 73.38 93 ARG A CA 1
ATOM 735 C C . ARG A 1 93 ? 0.982 -18.466 -0.869 1.00 73.38 93 ARG A C 1
ATOM 737 O O . ARG A 1 93 ? 1.584 -17.943 0.059 1.00 73.38 93 ARG A O 1
ATOM 744 N N . ALA A 1 94 ? 1.257 -19.697 -1.300 1.00 74.62 94 ALA A N 1
ATOM 745 C CA . ALA A 1 94 ? 2.294 -20.530 -0.690 1.00 74.62 94 ALA A CA 1
ATOM 746 C C . ALA A 1 94 ? 3.696 -19.896 -0.788 1.00 74.62 94 ALA A C 1
ATOM 748 O O . ALA A 1 94 ? 4.449 -19.901 0.188 1.00 74.62 94 ALA A O 1
ATOM 749 N N . VAL A 1 95 ? 4.036 -19.299 -1.938 1.00 71.12 95 VAL A N 1
ATOM 750 C CA . VAL A 1 95 ? 5.316 -18.595 -2.134 1.00 71.12 95 VAL A CA 1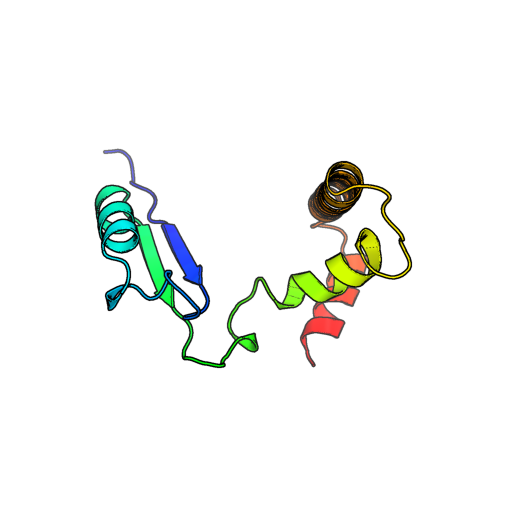
ATOM 751 C C . VAL A 1 95 ? 5.402 -17.337 -1.264 1.00 71.12 95 VAL A C 1
ATOM 753 O O . VAL A 1 95 ? 6.403 -17.138 -0.578 1.00 71.12 95 VAL A O 1
ATOM 756 N N . VAL A 1 96 ? 4.349 -16.513 -1.245 1.00 68.12 96 VAL A N 1
ATOM 757 C CA . VAL A 1 96 ? 4.290 -15.283 -0.436 1.00 68.12 96 VAL A CA 1
ATOM 758 C C . VAL A 1 96 ? 4.345 -15.602 1.056 1.00 68.12 96 VAL A C 1
ATOM 760 O O . VAL A 1 96 ? 5.105 -14.974 1.786 1.00 68.12 96 VAL A O 1
ATOM 763 N N . THR A 1 97 ? 3.587 -16.600 1.519 1.00 68.75 97 THR A N 1
ATOM 764 C CA . THR A 1 97 ? 3.627 -17.043 2.915 1.00 68.75 97 THR A CA 1
ATOM 765 C C . THR A 1 97 ? 5.033 -17.474 3.300 1.00 68.75 97 THR A C 1
ATOM 767 O O . THR A 1 97 ? 5.517 -17.002 4.318 1.00 68.75 97 THR A O 1
ATOM 770 N N . ARG A 1 98 ? 5.720 -18.278 2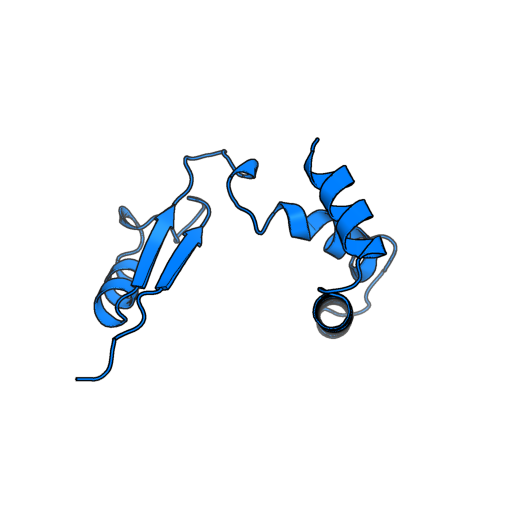.475 1.00 67.50 98 ARG A N 1
ATOM 771 C CA . ARG A 1 98 ? 7.107 -18.696 2.733 1.00 67.50 98 ARG A CA 1
ATOM 772 C C . ARG A 1 98 ? 8.081 -17.515 2.813 1.00 67.50 98 ARG A C 1
ATOM 774 O O . ARG A 1 98 ? 8.964 -17.539 3.659 1.00 67.50 98 ARG A O 1
ATOM 781 N N . ALA A 1 99 ? 7.928 -16.503 1.959 1.00 58.41 99 ALA A N 1
ATOM 782 C CA . ALA A 1 99 ? 8.777 -15.309 1.979 1.00 58.41 99 ALA A CA 1
ATOM 783 C C . ALA A 1 99 ? 8.538 -14.428 3.222 1.00 58.41 99 ALA A C 1
ATOM 785 O O . ALA A 1 99 ? 9.468 -13.798 3.718 1.00 58.41 99 ALA A O 1
ATOM 786 N N . ASN A 1 100 ? 7.313 -14.425 3.753 1.00 58.34 100 ASN A N 1
ATOM 787 C CA . ASN A 1 100 ? 6.923 -13.635 4.923 1.00 58.34 100 ASN A CA 1
ATOM 788 C C . ASN A 1 100 ? 7.305 -14.267 6.281 1.00 58.34 100 ASN A C 1
ATOM 790 O O . ASN A 1 100 ? 7.065 -13.630 7.301 1.00 58.34 100 ASN A O 1
ATOM 794 N N . VAL A 1 101 ? 7.857 -15.491 6.327 1.00 55.31 101 VAL A N 1
ATOM 795 C CA . VAL A 1 101 ? 8.350 -16.134 7.576 1.00 55.31 101 VAL A CA 1
ATOM 796 C C . VAL A 1 101 ? 9.850 -15.867 7.809 1.00 55.31 101 VAL A C 1
ATOM 798 O O . VAL A 1 101 ? 10.530 -16.671 8.439 1.00 55.31 101 VAL A O 1
ATOM 801 N N . SER A 1 102 ? 10.380 -14.768 7.267 1.00 42.25 102 SER A N 1
ATOM 802 C CA . SER A 1 102 ? 11.793 -14.382 7.410 1.00 42.25 102 SER A CA 1
ATOM 803 C C . SER A 1 102 ? 11.972 -13.346 8.510 1.00 42.25 102 SER A C 1
ATOM 805 O O . SER A 1 102 ? 11.169 -12.386 8.515 1.00 42.25 102 SER A O 1
#

pLDDT: mean 82.06, std 10.97, range [42.25, 95.81]

Foldseek 3Di:
DDDQDAEEAEEECDDCPPCVNPVPNVVVCVVRNYHYHYDPHPPCVVPPVVLVVVVLCVQQPPPDPQPDPVSSVVSSVVVVVVCVVCVVPPVVVVVSVVVNVD

Radius of gyration: 17.48 Å; chains: 1; bounding box: 46×39×37 Å

Sequence (102 aa):
MAERVHVAFCMDAFGPLNLPRCRRVGTWAAANNAEIACTPTNNSWLNRIEAQFTALRHLALDGTDHASHKEQGGMIRRYLIWRNKHAADDRLRAVVTRANVS